Protein 4F0W (pdb70)

CATH classification: 3.90.1720.10

Radius of gyration: 13.86 Å; Cα contacts (8 Å, |Δi|>4): 348; chains: 1; bounding box: 36×34×40 Å

GO terms:
  GO:0004040 amidase activity (F, IDA)
  GO:0033644 host cell membrane (C, EXP)
  GO:0005576 extracellular region (C, EXP)

Foldseek 3Di:
DQLVLLLVQLVVLQQDAQPPPHGQLQAFQSSVVSSCVSLVHDFQDDGQQRRVVVLVVDFDWDDFQVVLLVVSVNQWWKKKWDQDPVHIHIWTFYHDQADVNGWTFTAGHHNVPPLQGHSRPDTLPRSDDPVCSVVIIMGIHPDRSGDDDDPD

Nearest PDB structures (foldseek):
  4f4m-assembly4_D  TM=9.978E-01  e=8.970E-30  Pseudomonas aeruginosa
  7tvh-assembly1_A  TM=9.977E-01  e=2.730E-29  Pseudomonas aeruginosa PAO1
  4fgi-assembly3_E  TM=9.958E-01  e=1.132E-28  Pseudomonas aeruginosa PAO1
  4eqa-assembly2_B  TM=9.819E-01  e=1.641E-28  Pseudomonas aeruginosa 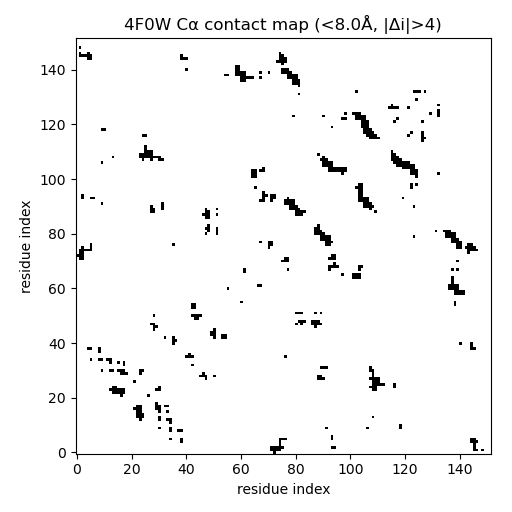PAO1
  8ssm-assembly2_A  TM=4.160E-01  e=5.608E-02  Citrobacter rodentium

Secondary structure (DSSP, 8-state):
-TTHHHHHHHHHHHT--SBTTB-GGG-HHHHHHHHHHHHT-----SSHHHHHHHHHHHSEEPS-HHHHHHHHHTT--EEEEE--SS--EEEEE-SSPPBTTTB-EEEE--TT-GGG-EEEEEEHHHHS-TTTTTS-EEEE-SS--S-PPP--

B-factor: mean 16.2, std 8.36, range [6.34, 44.24]

Structure (mmCIF, N/CA/C/O backbone):
data_4F0W
#
_entry.id   4F0W
#
_cell.length_a   38.432
_cell.length_b   62.305
_cell.length_c   73.551
_cell.angle_alpha   90.00
_cell.angle_beta   90.00
_cell.angle_gamma   90.00
#
_symmetry.space_group_name_H-M   'P 21 21 21'
#
loop_
_entity.id
_entity.type
_entity.pdbx_description
1 polymer 'Putative uncharacterized protein'
2 non-polymer 'MALONATE ION'
3 non-polymer GLYCEROL
4 water water
#
loop_
_atom_site.group_PDB
_atom_site.id
_atom_site.type_symbol
_atom_site.label_atom_id
_atom_site.label_alt_id
_atom_site.label_comp_id
_atom_site.label_asym_id
_atom_site.label_entity_id
_atom_site.label_seq_id
_atom_site.pdbx_PDB_ins_code
_atom_site.Cartn_x
_atom_site.Cartn_y
_atom_site.Cartn_z
_atom_site.occupancy
_atom_site.B_iso_or_equiv
_atom_site.auth_seq_id
_atom_site.auth_comp_id
_atom_site.auth_asym_id
_atom_site.auth_atom_id
_atom_site.pdbx_PDB_model_num
ATOM 1 N N . SER A 1 37 ? 0.800 24.749 30.212 1.00 42.09 3 SER A N 1
ATOM 2 C CA . SER A 1 37 ? 1.853 25.622 29.703 1.00 37.80 3 SER A CA 1
ATOM 3 C C . SER A 1 37 ? 1.335 26.539 28.603 1.00 30.06 3 SER A C 1
ATOM 4 O O . SER A 1 37 ? 0.123 26.682 28.410 1.00 25.01 3 SER A O 1
ATOM 7 N N . LEU A 1 38 ? 2.263 27.149 27.873 1.00 27.86 4 LEU A N 1
ATOM 8 C CA . LEU A 1 38 ? 1.905 28.117 26.845 1.00 19.18 4 LEU A CA 1
ATOM 9 C C . LEU A 1 38 ? 1.331 27.470 25.589 1.00 16.85 4 LEU A C 1
ATOM 10 O O . LEU A 1 38 ? 0.860 28.175 24.708 1.00 18.99 4 LEU A O 1
ATOM 15 N N . ASP A 1 39 ? 1.358 26.141 25.505 1.00 17.08 5 ASP A N 1
ATOM 16 C CA . ASP A 1 39 ? 0.728 25.468 24.372 1.00 17.00 5 ASP A CA 1
ATOM 17 C C . ASP A 1 39 ? -0.719 25.108 24.675 1.00 14.07 5 ASP A C 1
ATOM 18 O O . ASP A 1 39 ? -1.353 24.413 23.889 1.00 15.66 5 ASP A O 1
ATOM 23 N N . GLN A 1 40 ? -1.244 25.572 25.809 1.00 15.72 6 GLN A N 1
ATOM 24 C CA . GLN A 1 40 ? -2.602 25.192 26.168 1.00 14.89 6 GLN A CA 1
ATOM 25 C C . GLN A 1 40 ? -3.612 25.597 25.092 1.00 14.41 6 GLN A C 1
ATOM 26 O O . GLN A 1 40 ? -4.535 24.857 24.820 1.00 13.37 6 GLN A O 1
ATOM 32 N N . CYS A 1 41 ? -3.431 26.740 24.443 1.00 13.78 7 CYS A N 1
ATOM 33 C CA . CYS A 1 41 ? -4.387 27.132 23.410 1.00 13.83 7 CYS A CA 1
ATOM 34 C C . CYS A 1 41 ? -4.333 26.188 22.201 1.00 12.68 7 CYS A C 1
ATOM 35 O O . CYS A 1 41 ? -5.345 25.957 21.518 1.00 13.94 7 CYS A O 1
ATOM 38 N N . ILE A 1 42 ? -3.155 25.634 21.950 1.00 11.71 8 ILE A N 1
ATOM 39 C CA A ILE A 1 42 ? -3.023 24.700 20.847 0.52 11.71 8 ILE A CA 1
ATOM 40 C CA B ILE A 1 42 ? -2.953 24.668 20.871 0.48 12.11 8 ILE A CA 1
ATOM 41 C C . ILE A 1 42 ? -3.679 23.373 21.202 1.00 11.37 8 ILE A C 1
ATOM 42 O O . ILE A 1 42 ? -4.431 22.829 20.393 1.00 10.78 8 ILE A O 1
ATOM 51 N N . VAL A 1 43 ? -3.422 22.871 22.405 1.00 11.70 9 VAL A N 1
ATOM 52 C CA . VAL A 1 43 ? -4.096 21.667 22.881 1.00 13.35 9 VAL A CA 1
ATOM 53 C C . VAL A 1 43 ? -5.617 21.846 22.855 1.00 12.09 9 VAL A C 1
ATOM 54 O O . VAL A 1 43 ? -6.347 20.956 22.425 1.00 12.19 9 VAL A O 1
ATOM 58 N N . ASN A 1 44 ? -6.098 23.006 23.298 1.00 11.54 10 ASN A N 1
ATOM 59 C CA . ASN A 1 44 ? -7.533 23.280 23.292 1.00 12.01 10 ASN A CA 1
ATOM 60 C C . ASN A 1 44 ? -8.080 23.260 21.879 1.00 10.98 10 ASN A C 1
ATOM 61 O O . ASN A 1 44 ? -9.147 22.692 21.629 1.00 11.70 10 ASN A O 1
ATOM 66 N N . ALA A 1 45 ? -7.364 23.897 20.952 1.00 10.78 11 ALA A N 1
ATOM 67 C CA . ALA A 1 45 ? -7.804 23.879 19.557 1.00 11.20 11 ALA A CA 1
ATOM 68 C C . ALA A 1 45 ? -7.832 22.457 18.982 1.00 9.85 11 ALA A C 1
ATOM 69 O O . ALA A 1 45 ? -8.709 22.114 18.192 1.00 10.60 11 ALA A O 1
ATOM 71 N N . CYS A 1 46 ? -6.867 21.636 19.380 1.00 9.81 12 CYS A N 1
ATOM 72 C CA . CYS A 1 46 ? -6.835 20.234 18.949 1.00 10.09 12 CYS A CA 1
ATOM 73 C C . CYS A 1 46 ? -8.040 19.445 19.476 1.00 10.14 12 CYS A C 1
ATOM 74 O O . CYS A 1 46 ? -8.732 18.748 18.711 1.00 10.07 12 CYS A O 1
ATOM 77 N N . LYS A 1 47 ? -8.302 19.586 20.774 1.00 10.80 13 LYS A N 1
ATOM 78 C CA . LYS A 1 47 ? -9.462 18.956 21.392 1.00 11.71 13 LYS A CA 1
ATOM 79 C C . LYS A 1 47 ? -10.751 19.392 20.705 1.00 12.08 13 LYS A C 1
ATOM 80 O O . LYS A 1 47 ? -11.616 18.568 20.411 1.00 14.17 13 LYS A O 1
ATOM 86 N N . ASN A 1 48 ? -10.885 20.690 20.448 1.00 11.81 14 ASN A N 1
ATOM 87 C CA . ASN A 1 48 ? -12.088 21.198 19.805 1.00 13.72 14 ASN A CA 1
ATOM 88 C C . ASN A 1 48 ? -12.238 20.700 18.382 1.00 11.54 14 ASN A C 1
ATOM 89 O O . ASN A 1 48 ? -13.345 20.438 17.913 1.00 15.83 14 ASN A O 1
ATOM 94 N N . SER A 1 49 ? -11.115 20.572 17.685 1.00 12.02 15 SER A N 1
ATOM 95 C CA A SER A 1 49 ? -11.157 20.219 16.282 0.66 10.95 15 SER A CA 1
ATOM 96 C CA B SER A 1 49 ? -11.106 20.200 16.273 0.34 11.45 15 SER A CA 1
ATOM 97 C C . SER A 1 49 ? -11.382 18.726 16.072 1.00 10.59 15 SER A C 1
ATOM 98 O O . SER A 1 49 ? -11.853 18.318 15.010 1.00 10.38 15 SER A O 1
ATOM 103 N N . TRP A 1 50 ? -11.057 17.929 17.090 1.00 12.10 16 TRP A N 1
ATOM 104 C CA . TRP A 1 50 ? -11.204 16.480 17.007 1.00 11.57 16 TRP A CA 1
ATOM 105 C C . TRP A 1 50 ? -12.602 16.066 16.565 1.00 14.06 16 TRP A C 1
ATOM 106 O O . TRP A 1 50 ? -12.753 15.197 15.702 1.00 17.60 16 TRP A O 1
ATOM 117 N N . ASP A 1 51 ? -13.613 16.715 17.130 1.00 14.32 17 ASP A N 1
ATOM 118 C CA . ASP A 1 51 ? -15.001 16.342 16.865 1.00 15.53 17 ASP A CA 1
ATOM 119 C C . ASP A 1 51 ? -15.643 17.096 15.699 1.00 16.15 17 ASP A C 1
ATOM 120 O O . ASP A 1 51 ? -16.788 16.813 15.332 1.00 21.55 17 ASP A O 1
ATOM 125 N N . LYS A 1 52 ? -14.926 18.058 15.124 1.00 12.88 18 LYS A N 1
ATOM 126 C CA . LYS A 1 52 ? -15.444 18.828 13.999 1.00 12.84 18 LYS A CA 1
ATOM 127 C C . LYS A 1 52 ? -15.232 18.087 12.684 1.00 10.13 18 LYS A C 1
ATOM 128 O O . LYS A 1 52 ? -14.525 17.068 12.633 1.00 11.03 18 LYS A O 1
ATOM 134 N N . SER A 1 53 ? -15.839 18.618 11.622 1.00 11.53 19 SER A N 1
ATOM 135 C CA . SER A 1 53 ? -15.721 18.081 10.269 1.00 12.30 19 SER A CA 1
ATOM 136 C C . SER A 1 53 ? -15.424 19.238 9.317 1.00 11.93 19 SER A C 1
ATOM 137 O O . SER A 1 53 ? -16.348 19.885 8.822 1.00 13.54 19 SER A O 1
ATOM 140 N N . TYR A 1 54 ? -14.142 19.509 9.072 1.00 9.64 20 TYR A N 1
ATOM 141 C CA . TYR A 1 54 ? -13.759 20.616 8.204 1.00 9.92 20 TYR A CA 1
ATOM 142 C C . TYR A 1 54 ? -14.423 20.487 6.826 1.00 9.43 20 TYR A C 1
ATOM 143 O O . TYR A 1 54 ? -14.920 21.468 6.266 1.00 9.94 20 TYR A O 1
ATOM 152 N N . LEU A 1 55 ? -14.389 19.280 6.269 1.00 8.80 21 LEU A N 1
ATOM 153 C CA . LEU A 1 55 ? -15.151 18.958 5.067 1.00 9.70 21 LEU A CA 1
ATOM 154 C C . LEU A 1 55 ? -16.442 18.308 5.523 1.00 11.52 21 LEU A C 1
ATOM 155 O O . LEU A 1 55 ? -16.406 17.296 6.246 1.00 13.40 21 LEU A O 1
ATOM 160 N N . ALA A 1 56 ? -17.572 18.886 5.127 1.00 10.42 22 ALA A N 1
ATOM 161 C CA . ALA A 1 56 ? -18.869 18.430 5.628 1.00 11.25 22 ALA A CA 1
ATOM 162 C C . ALA A 1 56 ? -19.025 16.923 5.486 1.00 10.42 22 ALA A C 1
ATOM 163 O O . ALA A 1 56 ? -18.725 16.350 4.438 1.00 11.41 22 ALA A O 1
ATOM 165 N N . GLY A 1 57 ? -19.455 16.263 6.555 1.00 11.33 23 GLY A N 1
ATOM 166 C CA . GLY A 1 57 ? -19.697 14.830 6.510 1.00 11.64 23 GLY A CA 1
ATOM 167 C C . GLY A 1 57 ? -18.480 13.951 6.732 1.00 11.50 23 GLY A C 1
ATOM 168 O O . GLY A 1 57 ? -18.602 12.723 6.843 1.00 13.33 23 GLY A O 1
ATOM 169 N N . THR A 1 58 ? -17.301 14.566 6.806 1.00 11.82 24 THR A N 1
ATOM 170 C CA . THR A 1 58 ? -16.069 13.824 7.075 1.00 14.36 24 THR A CA 1
ATOM 171 C C . THR A 1 58 ? -15.483 14.213 8.425 1.00 11.64 24 THR A C 1
ATOM 172 O O . THR A 1 58 ? -14.917 15.290 8.577 1.00 10.84 24 THR A O 1
ATOM 176 N N . PRO A 1 59 ? -15.616 13.329 9.422 1.00 12.23 25 PRO A N 1
ATOM 177 C CA . PRO A 1 59 ? -15.052 13.611 10.744 1.00 11.96 25 PRO A CA 1
ATOM 178 C C . PRO A 1 59 ? -13.559 13.941 10.653 1.00 10.23 25 PRO A C 1
ATOM 179 O O . PRO A 1 59 ? -12.831 13.248 9.953 1.00 10.01 25 PRO A O 1
ATOM 183 N N . ASN A 1 60 ? -13.120 14.990 11.335 1.00 10.06 26 ASN A N 1
ATOM 184 C CA . ASN A 1 60 ? -11.700 15.324 11.322 1.00 10.08 26 ASN A CA 1
ATOM 185 C C . ASN A 1 60 ? -10.797 14.204 11.842 1.00 8.95 26 ASN A C 1
ATOM 186 O O . ASN A 1 60 ? -9.641 14.098 11.435 1.00 9.53 26 ASN A O 1
ATOM 191 N N . LYS A 1 61 ? -11.303 13.354 12.731 1.00 9.64 27 LYS A N 1
ATOM 192 C CA . LYS A 1 61 ? -10.494 12.232 13.199 1.00 9.33 27 LYS A CA 1
ATOM 193 C C . LYS A 1 61 ? -10.146 11.290 12.044 1.00 9.49 27 LYS A C 1
ATOM 194 O O . LYS A 1 61 ? -9.195 10.514 12.137 1.00 10.21 27 LYS A O 1
ATOM 200 N N . ASP A 1 62 ? -10.920 11.376 10.960 1.00 9.58 28 ASP A N 1
ATOM 201 C CA . ASP A 1 62 ? -10.718 10.535 9.784 1.00 10.13 28 ASP A CA 1
ATOM 202 C C . ASP A 1 62 ? -10.078 11.272 8.604 1.00 8.87 28 ASP A C 1
ATOM 203 O O . ASP A 1 62 ? -10.136 10.788 7.479 1.00 10.72 28 ASP A O 1
ATOM 208 N N . ASN A 1 63 ? -9.467 12.427 8.859 1.00 8.45 29 ASN A N 1
ATOM 209 C CA . ASN A 1 63 ? -9.010 13.316 7.790 1.00 9.03 29 ASN A CA 1
ATOM 210 C C . ASN A 1 63 ? -7.879 14.200 8.304 1.00 7.93 29 ASN A C 1
ATOM 211 O O . ASN A 1 63 ? -8.133 15.231 8.926 1.00 8.48 29 ASN A O 1
ATOM 216 N N . ALA A 1 64 ? -6.635 13.792 8.075 1.00 8.11 30 ALA A N 1
ATOM 217 C CA . ALA A 1 64 ? -5.488 14.499 8.659 1.00 8.32 30 ALA A CA 1
ATOM 218 C C . ALA A 1 64 ? -5.466 16.005 8.314 1.00 7.03 30 ALA A C 1
ATOM 219 O O . ALA A 1 64 ? -5.303 16.904 9.191 1.00 7.22 30 ALA A O 1
ATOM 221 N N . SER A 1 65 ? -5.629 16.283 7.026 1.00 8.13 31 SER A N 1
ATOM 222 C CA . SER A 1 65 ? -5.618 17.656 6.563 1.00 7.90 31 SER A CA 1
ATOM 223 C C . SER A 1 65 ? -6.775 18.446 7.152 1.00 7.80 31 SER A C 1
ATOM 224 O O . SER A 1 65 ? -6.581 19.566 7.604 1.00 8.66 31 SER A O 1
ATOM 227 N N . GLY A 1 66 ? -7.970 17.859 7.198 1.00 8.71 32 GLY A N 1
ATOM 228 C CA . GLY A 1 66 ? -9.110 18.549 7.778 1.00 8.99 32 GLY A CA 1
ATOM 229 C C . GLY A 1 66 ? -8.913 18.909 9.237 1.00 8.55 32 GLY A C 1
ATOM 230 O O . GLY A 1 66 ? -9.249 20.010 9.685 1.00 8.72 32 GLY A O 1
ATOM 231 N N . PHE A 1 67 ? -8.345 17.970 9.989 1.00 7.86 33 PHE A N 1
ATOM 232 C CA . PHE A 1 67 ? -8.046 18.216 11.396 1.00 8.16 33 PHE A CA 1
ATOM 233 C C . PHE A 1 67 ? -7.131 19.422 11.541 1.00 8.15 33 PHE A C 1
ATOM 234 O O . P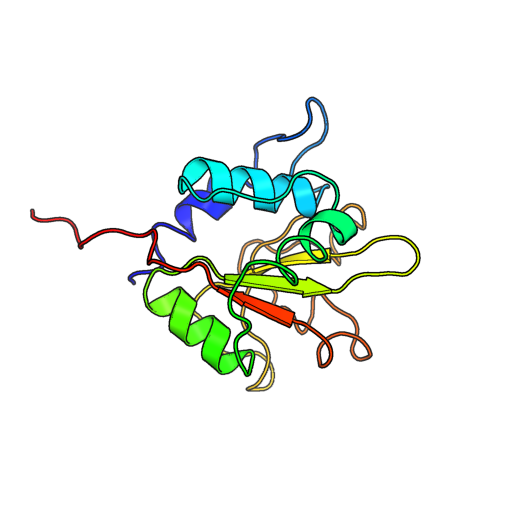HE A 1 67 ? -7.419 20.360 12.344 1.00 8.67 33 PHE A O 1
ATOM 242 N N . VAL A 1 68 ? -6.038 19.417 10.770 1.00 7.94 34 VAL A N 1
ATOM 243 C CA . VAL A 1 68 ? -5.126 20.566 10.870 1.00 8.76 34 VAL A CA 1
ATOM 244 C C . VAL A 1 68 ? -5.769 21.895 10.414 1.00 8.21 34 VAL A C 1
ATOM 245 O O . VAL A 1 68 ? -5.527 22.962 11.009 1.00 9.08 34 VAL A O 1
ATOM 249 N N . GLN A 1 69 ? -6.585 21.832 9.367 1.00 9.01 35 GLN A N 1
ATOM 250 C CA . GLN A 1 69 ? -7.292 23.020 8.899 1.00 9.47 35 GLN A CA 1
ATOM 251 C C . GLN A 1 69 ? -8.181 23.593 10.001 1.00 10.12 35 GLN A C 1
ATOM 252 O O . GLN A 1 69 ? -8.224 24.813 10.199 1.00 10.63 35 GLN A O 1
ATOM 258 N N . SER A 1 70 ? -8.885 22.722 10.722 1.00 9.43 36 SER A N 1
ATOM 259 C CA . SER A 1 70 ? -9.751 23.195 11.801 1.00 10.17 36 SER A CA 1
ATOM 260 C C . SER A 1 70 ? -8.949 23.805 12.955 1.00 10.43 36 SER A C 1
ATOM 261 O O . SER A 1 70 ? -9.337 24.855 13.520 1.00 11.51 36 SER A O 1
ATOM 264 N N . VAL A 1 71 ? -7.837 23.159 13.317 1.00 9.43 37 VAL A N 1
ATOM 265 C CA . VAL A 1 71 ? -6.977 23.732 14.369 1.00 9.59 37 VAL A CA 1
ATOM 266 C C . VAL A 1 71 ? -6.486 25.141 13.988 1.00 10.44 37 VAL A C 1
ATOM 267 O O . VAL A 1 71 ? -6.591 26.114 14.778 1.00 10.79 37 VAL A O 1
ATOM 271 N N . ALA A 1 72 ? -5.958 25.255 12.775 1.00 10.16 38 ALA A N 1
ATOM 272 C CA . ALA A 1 72 ? -5.453 26.535 12.317 1.00 9.52 38 ALA A CA 1
ATOM 273 C C . ALA A 1 72 ? -6.551 27.580 12.273 1.00 12.10 38 ALA A C 1
ATOM 274 O O . ALA A 1 72 ? -6.320 28.736 12.649 1.00 12.50 38 ALA A O 1
ATOM 276 N N . ALA A 1 73 ? -7.738 27.184 11.817 1.00 11.90 39 ALA A N 1
ATOM 277 C CA . ALA A 1 73 ? -8.849 28.120 11.751 1.00 12.74 39 ALA A CA 1
ATOM 278 C C . ALA A 1 73 ? -9.184 28.640 13.145 1.00 13.71 39 ALA A C 1
ATOM 279 O O . ALA A 1 73 ? -9.401 29.851 13.327 1.00 15.46 39 ALA A O 1
ATOM 281 N N . GLU A 1 74 ? -9.227 27.747 14.133 1.00 12.99 40 GLU A N 1
ATOM 282 C CA . GLU A 1 74 ? -9.506 28.219 15.490 1.00 14.49 40 GLU A CA 1
ATOM 283 C C . GLU A 1 74 ? -8.427 29.190 15.968 1.00 15.03 40 GLU A C 1
ATOM 284 O O . GLU A 1 74 ? -8.724 30.202 16.628 1.00 15.11 40 GLU A O 1
ATOM 290 N N . LEU A 1 75 ? -7.173 28.897 15.623 1.00 12.96 41 LEU A N 1
ATOM 291 C CA . LEU A 1 75 ? -6.067 29.754 16.066 1.00 13.33 41 LEU A CA 1
ATOM 292 C C . LEU A 1 75 ? -5.867 31.029 15.236 1.00 14.12 41 LEU A C 1
ATOM 293 O O . LEU A 1 75 ? -5.036 31.872 15.585 1.00 16.25 41 LEU A O 1
ATOM 298 N N . GLY A 1 76 ? -6.614 31.171 14.146 1.00 13.66 42 GLY A N 1
ATOM 299 C CA . GLY A 1 76 ? -6.455 32.322 13.271 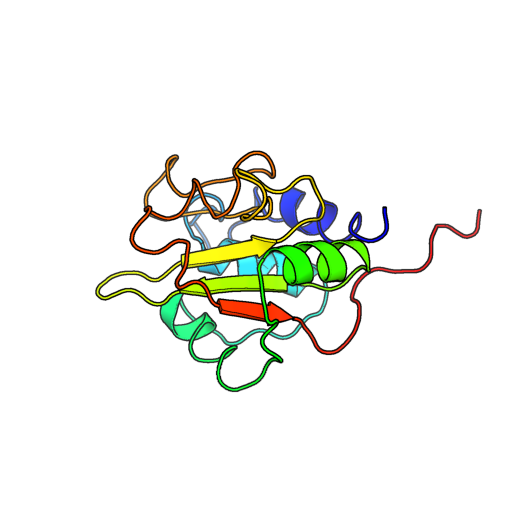1.00 13.67 42 GLY A CA 1
ATOM 300 C C . GLY A 1 76 ? -5.163 32.287 12.466 1.00 12.50 42 GLY A C 1
ATOM 301 O O . GLY A 1 76 ? -4.610 33.331 12.132 1.00 14.58 42 GLY A O 1
ATOM 302 N N . VAL A 1 77 ? -4.684 31.087 12.144 1.00 11.62 43 VAL A N 1
ATOM 303 C CA . VAL A 1 77 ? -3.479 30.926 11.337 1.00 11.66 43 VAL A CA 1
ATOM 304 C C . VAL A 1 77 ? -3.873 30.563 9.909 1.00 11.12 43 VAL A C 1
ATOM 305 O O . VAL A 1 77 ? -4.538 29.548 9.693 1.00 11.52 43 VAL A O 1
ATOM 309 N N . PRO A 1 78 ? -3.471 31.377 8.925 1.00 11.99 44 PRO A N 1
ATOM 310 C CA . PRO A 1 78 ? -3.758 31.016 7.532 1.00 12.03 44 PRO A CA 1
ATOM 311 C C . PRO A 1 78 ? -3.026 29.740 7.122 1.00 12.16 44 PRO A C 1
ATOM 312 O O . PRO A 1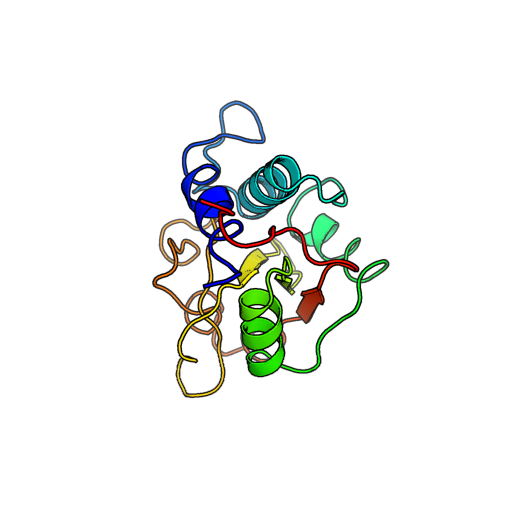 78 ? -1.891 29.488 7.542 1.00 12.54 44 PRO A O 1
ATOM 316 N N . MET A 1 79 ? -3.692 28.945 6.290 1.00 10.84 45 MET A N 1
ATOM 317 C CA A MET A 1 79 ? -3.211 27.627 5.914 0.62 10.40 45 MET A CA 1
ATOM 318 C CA B MET A 1 79 ? -3.176 27.648 5.865 0.38 10.24 45 MET A CA 1
ATOM 319 C C . MET A 1 79 ? -3.406 27.434 4.401 1.00 10.21 45 MET A C 1
ATOM 320 O O . MET A 1 79 ? -4.414 27.881 3.858 1.00 12.68 45 MET A O 1
ATOM 329 N N . PRO A 1 80 ? -2.461 26.748 3.731 1.00 10.81 46 PRO A N 1
ATOM 330 C CA . PRO A 1 80 ? -2.718 26.406 2.327 1.00 10.97 46 PRO A CA 1
ATOM 331 C C . PRO A 1 80 ? -3.925 25.483 2.238 1.00 10.63 46 PRO A C 1
ATOM 332 O O . PRO A 1 80 ? -4.124 24.659 3.128 1.00 10.75 46 PRO A O 1
ATOM 336 N N . ARG A 1 81 ? -4.724 25.616 1.188 1.00 10.60 47 ARG A N 1
ATOM 337 C CA . ARG A 1 81 ? -5.871 24.735 1.027 1.00 11.07 47 ARG A CA 1
ATOM 338 C C . ARG A 1 81 ? -5.440 23.348 0.568 1.00 10.22 47 ARG A C 1
ATOM 339 O O . ARG A 1 81 ? -4.335 23.151 0.050 1.00 12.00 47 ARG A O 1
ATOM 347 N N . GLY A 1 82 ? -6.327 22.386 0.758 1.00 9.14 48 GLY A N 1
ATOM 348 C CA . GLY A 1 82 ? -6.164 21.088 0.135 1.00 10.62 48 GLY A CA 1
ATOM 349 C C . GLY A 1 82 ? -5.856 19.953 1.079 1.00 8.14 48 GLY A C 1
ATOM 350 O O . GLY A 1 82 ? -5.933 20.071 2.312 1.00 8.87 48 GLY A O 1
ATOM 351 N N . ASN A 1 83 ? -5.511 18.825 0.479 1.00 8.00 49 ASN A N 1
ATOM 352 C CA . ASN A 1 83 ? -5.256 17.620 1.247 1.00 7.58 49 ASN A CA 1
ATOM 353 C C . ASN A 1 83 ? -3.859 17.661 1.879 1.00 7.07 49 ASN A C 1
ATOM 354 O O . ASN A 1 83 ? -3.174 18.684 1.809 1.00 7.82 49 ASN A O 1
ATOM 359 N N . ALA A 1 84 ? -3.428 16.573 2.504 1.00 7.40 50 ALA A N 1
ATOM 360 C CA . ALA A 1 84 ? -2.182 16.621 3.253 1.00 7.58 50 ALA A CA 1
ATOM 361 C C . ALA A 1 84 ? -0.983 16.946 2.366 1.00 7.35 50 ALA A C 1
ATOM 362 O O . ALA A 1 84 ? -0.151 17.777 2.733 1.00 7.65 50 ALA A O 1
ATOM 364 N N . ASN A 1 85 ? -0.894 16.315 1.194 1.00 7.28 51 ASN A N 1
ATOM 365 C CA . ASN A 1 85 ? 0.215 16.624 0.287 1.00 7.53 51 ASN A CA 1
ATOM 366 C C . ASN A 1 85 ? 0.217 18.098 -0.118 1.00 7.50 51 ASN A C 1
ATOM 367 O O . ASN A 1 85 ? 1.277 18.744 -0.171 1.00 8.74 51 ASN A O 1
ATOM 372 N N . ALA A 1 86 ? -0.968 18.636 -0.392 1.00 8.14 52 ALA A N 1
ATOM 373 C CA . ALA A 1 86 ? -1.083 20.045 -0.777 1.00 8.05 52 ALA A CA 1
ATOM 374 C C . ALA A 1 86 ? -0.675 20.976 0.360 1.00 8.32 52 ALA A C 1
ATOM 375 O O . ALA A 1 86 ? 0.006 21.999 0.152 1.00 9.32 52 ALA A O 1
ATOM 377 N N . MET A 1 87 ? -1.079 20.619 1.573 1.00 7.81 53 MET A N 1
ATOM 378 C CA . MET A 1 87 ? -0.723 21.420 2.722 1.00 8.42 53 MET A CA 1
ATOM 379 C C . MET A 1 87 ? 0.786 21.411 2.927 1.00 8.27 53 MET A C 1
ATOM 380 O O . MET A 1 87 ? 1.374 22.465 3.172 1.00 8.45 53 MET A O 1
ATOM 385 N N . VAL A 1 88 ? 1.412 20.238 2.828 1.00 8.22 54 VAL A N 1
ATOM 386 C CA . VAL A 1 88 ? 2.858 20.152 2.966 1.00 8.73 54 VAL A CA 1
ATOM 387 C C . VAL A 1 88 ? 3.546 20.980 1.883 1.00 8.45 54 VAL A C 1
ATOM 388 O O . VAL A 1 88 ? 4.513 21.695 2.153 1.00 9.56 54 VAL A O 1
ATOM 392 N N . ASP A 1 89 ? 3.047 20.917 0.655 1.00 8.41 55 ASP A N 1
ATOM 393 C CA A ASP A 1 89 ? 3.636 21.711 -0.416 0.55 9.41 55 ASP A CA 1
ATOM 394 C CA B ASP A 1 89 ? 3.631 21.715 -0.417 0.19 9.88 55 ASP A CA 1
ATOM 395 C CA C ASP A 1 89 ? 3.567 21.720 -0.451 0.27 10.57 55 ASP A CA 1
ATOM 396 C C . ASP A 1 89 ? 3.595 23.209 -0.082 1.00 9.48 55 ASP A C 1
ATOM 397 O O . ASP A 1 89 ? 4.635 23.950 -0.250 1.00 11.67 55 ASP A O 1
ATOM 410 N N . GLY A 1 90 ? 2.444 23.674 0.406 1.00 9.25 56 GLY A N 1
ATOM 411 C CA . GLY A 1 90 ? 2.308 25.078 0.757 1.00 11.28 56 GLY A CA 1
ATOM 412 C C . GLY A 1 90 ? 3.175 25.510 1.932 1.00 10.50 56 GLY A C 1
ATOM 413 O O . GLY A 1 90 ? 3.806 26.584 1.916 1.00 12.13 56 GLY A O 1
ATOM 414 N N . LEU A 1 91 ? 3.225 24.679 2.965 1.00 9.15 57 LEU A N 1
ATOM 415 C CA . LEU A 1 91 ? 4.051 24.974 4.123 1.00 9.54 57 LEU A CA 1
ATOM 416 C C . LEU A 1 91 ? 5.533 25.001 3.760 1.00 8.22 57 LEU A C 1
ATOM 417 O O . LEU A 1 91 ? 6.283 25.856 4.234 1.00 10.23 57 LEU A O 1
ATOM 422 N N . GLU A 1 92 ? 5.951 24.074 2.910 1.00 9.26 58 GLU A N 1
ATOM 423 C CA . GLU A 1 92 ? 7.328 24.024 2.440 1.00 9.23 58 GLU A CA 1
ATOM 424 C C . GLU A 1 92 ? 7.654 25.337 1.752 1.00 10.77 58 GLU A C 1
ATOM 425 O O . GLU A 1 92 ? 8.762 25.881 1.923 1.00 13.12 58 GLU A O 1
ATOM 431 N N . GLN A 1 93 ? 6.703 25.846 0.962 1.00 12.57 59 GLN A N 1
ATOM 432 C CA A GLN A 1 93 ? 6.953 27.120 0.296 0.58 16.13 59 GLN A CA 1
ATOM 433 C CA B GLN A 1 93 ? 6.885 27.136 0.285 0.42 16.60 59 GLN A CA 1
ATOM 434 C C . GLN A 1 93 ? 6.965 28.340 1.221 1.00 16.48 59 GLN A C 1
ATOM 435 O O . GLN A 1 93 ? 7.724 29.286 0.972 1.00 21.18 59 GLN A O 1
ATOM 446 N N . SER A 1 94 ? 6.162 28.318 2.286 1.00 15.62 60 SER A N 1
ATOM 447 C CA . SER A 1 94 ? 5.934 29.543 3.073 1.00 19.12 60 SER A CA 1
ATOM 448 C C . SER A 1 94 ? 6.326 29.615 4.557 1.00 16.63 60 SER A C 1
ATOM 449 O O . SER A 1 94 ? 6.379 30.717 5.116 1.00 20.70 60 SER A O 1
ATOM 452 N N . TRP A 1 95 ? 6.567 28.486 5.212 1.00 12.56 61 TRP A N 1
ATOM 453 C CA . TRP A 1 95 ? 6.853 28.505 6.642 1.00 12.20 61 TRP A CA 1
ATOM 454 C C . TRP A 1 95 ? 8.296 28.153 6.935 1.00 13.26 61 TRP A C 1
ATOM 455 O O . TRP A 1 95 ? 8.918 27.372 6.218 1.00 13.42 61 TRP A O 1
ATOM 466 N N . THR A 1 96 ? 8.812 28.712 8.019 1.00 12.09 62 THR A N 1
ATOM 467 C CA . THR A 1 96 ? 10.092 28.301 8.555 1.00 13.44 62 THR A CA 1
ATOM 468 C C . THR A 1 96 ? 10.077 26.817 8.933 1.00 13.38 62 THR A C 1
ATOM 469 O O . THR A 1 96 ? 9.109 26.320 9.526 1.00 13.25 62 THR A O 1
ATOM 473 N N . LYS A 1 97 ? 11.147 26.125 8.557 1.00 12.46 63 LYS A N 1
ATOM 474 C CA A LYS A 1 97 ? 11.342 24.717 8.888 0.45 13.99 63 LYS A CA 1
ATOM 475 C CA B LYS A 1 97 ? 11.319 24.723 8.884 0.55 13.94 63 LYS A CA 1
ATOM 476 C C . LYS A 1 97 ? 12.280 24.610 10.067 1.00 14.27 63 LYS A C 1
ATOM 477 O O . LYS A 1 97 ? 13.378 25.175 10.046 1.00 18.62 63 LYS A O 1
ATOM 488 N N . LEU A 1 98 ? 11.861 23.893 11.100 1.00 14.28 64 LEU A N 1
ATOM 489 C CA . LEU A 1 98 ? 12.695 23.693 12.273 1.00 14.20 64 LEU A CA 1
ATOM 490 C C . LEU A 1 98 ? 13.699 22.578 12.018 1.00 16.35 64 LEU A C 1
ATOM 491 O O . LEU A 1 98 ? 13.541 21.792 11.085 1.00 17.49 64 LEU A O 1
ATOM 496 N N . ALA A 1 99 ? 14.737 22.513 12.845 1.00 15.47 65 ALA A N 1
ATOM 497 C CA . ALA A 1 99 ? 15.847 21.598 12.596 1.00 15.86 65 ALA A CA 1
ATOM 498 C C . ALA A 1 99 ? 15.605 20.171 13.079 1.00 18.88 65 ALA A C 1
ATOM 499 O O . ALA A 1 99 ? 16.249 19.235 12.587 1.00 20.20 65 ALA A O 1
ATOM 501 N N . SER A 1 100 ? 14.703 20.001 14.046 1.00 16.93 66 SER A N 1
ATOM 502 C CA . SER A 1 100 ? 14.523 18.714 14.714 1.00 16.64 66 SER A CA 1
ATOM 503 C C . SER A 1 100 ? 13.167 18.615 15.411 1.00 14.11 66 SER A C 1
ATOM 504 O O . SER A 1 100 ? 12.481 19.623 15.611 1.00 15.69 66 SER A O 1
ATOM 507 N N . GLY A 1 101 ? 12.803 17.399 15.803 1.00 17.75 67 GLY A N 1
ATOM 508 C CA . GLY A 1 101 ? 11.602 17.169 16.589 1.00 17.72 67 GLY A CA 1
ATOM 509 C C . GLY A 1 101 ? 11.672 17.804 17.969 1.00 16.81 67 GLY A C 1
ATOM 510 O O . GLY A 1 101 ? 10.652 18.283 18.499 1.00 16.25 67 GLY A O 1
ATOM 511 N N . ALA A 1 102 ? 12.875 17.820 18.546 1.00 17.41 68 ALA A N 1
ATOM 512 C CA . ALA A 1 102 ? 13.097 18.471 19.835 1.00 16.70 68 ALA A CA 1
ATOM 513 C C . ALA A 1 102 ? 12.759 19.957 19.737 1.00 16.14 68 ALA A C 1
ATOM 514 O O . ALA A 1 102 ? 12.046 20.517 20.596 1.00 16.38 68 ALA A O 1
ATOM 516 N N . GLU A 1 103 ? 13.250 20.597 18.678 1.00 15.63 69 GLU A N 1
ATOM 517 C CA . GLU A 1 103 ? 12.960 22.010 18.472 1.00 17.52 69 GLU A CA 1
ATOM 518 C C . GLU A 1 103 ? 11.470 22.240 18.249 1.00 13.95 69 GLU A C 1
ATOM 519 O O . GLU A 1 103 ? 10.920 23.249 18.698 1.00 16.07 69 GLU A O 1
ATOM 525 N N . ALA A 1 104 ? 10.823 21.310 17.547 1.00 14.03 70 ALA A N 1
ATOM 526 C CA . ALA A 1 104 ? 9.379 21.382 17.339 1.00 12.06 70 ALA A CA 1
ATOM 527 C C . ALA A 1 104 ? 8.624 21.404 18.668 1.00 12.62 70 ALA A C 1
ATOM 528 O O . ALA A 1 104 ? 7.734 22.259 18.892 1.00 12.29 70 ALA A O 1
ATOM 530 N N . ALA A 1 105 ? 8.982 20.472 19.552 1.00 12.61 71 ALA A N 1
ATOM 531 C CA . ALA A 1 105 ? 8.357 20.440 20.873 1.00 14.17 71 ALA A CA 1
ATOM 532 C C . ALA A 1 105 ? 8.627 21.723 21.669 1.00 14.11 71 ALA A C 1
ATOM 533 O O . ALA A 1 105 ? 7.730 22.247 22.343 1.00 14.07 71 ALA A O 1
ATOM 535 N N . GLN A 1 106 ? 9.849 22.243 21.563 1.00 14.44 72 GLN A N 1
ATOM 536 C CA . GLN A 1 106 ? 10.181 23.515 22.229 1.00 16.27 72 GLN A CA 1
ATOM 537 C C . GLN A 1 106 ? 9.343 24.720 21.744 1.00 16.99 72 GLN A C 1
ATOM 538 O O . GLN A 1 106 ? 8.814 25.537 22.554 1.00 16.31 72 GLN A O 1
ATOM 544 N N . LYS A 1 107 ? 9.206 24.834 20.423 1.00 13.89 73 LYS A N 1
ATOM 545 C CA . LYS A 1 107 ? 8.401 25.914 19.874 1.00 13.76 73 LYS A CA 1
ATOM 546 C C . LYS A 1 107 ? 6.938 25.764 20.273 1.00 11.75 73 LYS A C 1
ATOM 547 O O . LYS A 1 107 ? 6.280 26.757 20.601 1.00 13.27 73 LYS A O 1
ATOM 553 N N . ALA A 1 108 ? 6.417 24.532 20.233 1.00 12.42 74 ALA A N 1
ATOM 554 C CA . ALA A 1 108 ? 5.041 24.321 20.686 1.00 13.09 74 ALA A CA 1
ATOM 555 C C . ALA A 1 108 ? 4.904 24.786 22.137 1.00 13.40 74 ALA A C 1
ATOM 556 O O . ALA A 1 108 ? 3.938 25.471 22.499 1.00 14.00 74 ALA A O 1
ATOM 558 N N . ALA A 1 109 ? 5.903 24.449 22.955 1.00 13.49 75 ALA A N 1
ATOM 559 C CA . ALA A 1 109 ? 5.911 24.836 24.364 1.00 16.82 75 ALA A CA 1
ATOM 560 C C . ALA A 1 109 ? 5.974 26.350 24.539 1.00 16.86 75 ALA A C 1
ATOM 561 O O . ALA A 1 109 ? 5.637 26.870 25.615 1.00 18.08 75 ALA A O 1
ATOM 563 N N . GLN A 1 110 ? 6.429 27.061 23.508 1.00 15.23 76 GLN A N 1
ATOM 564 C CA . GLN A 1 110 ? 6.340 28.530 23.535 1.00 16.40 76 GLN A CA 1
ATOM 565 C C . GLN A 1 110 ? 5.036 29.146 22.992 1.00 16.43 76 GLN A C 1
ATOM 566 O O . GLN A 1 110 ? 4.933 30.378 22.890 1.00 16.22 76 GLN A O 1
ATOM 572 N N . GLY A 1 111 ? 4.056 28.324 22.625 1.00 13.07 77 GLY A N 1
ATOM 573 C CA . GLY A 1 111 ? 2.801 28.840 22.104 1.00 13.47 77 GLY A CA 1
ATOM 574 C C . GLY A 1 111 ? 2.732 29.012 20.593 1.00 11.11 77 GLY A C 1
ATOM 575 O O . GLY A 1 111 ? 1.838 29.696 20.094 1.00 11.56 77 GLY A O 1
ATOM 576 N N . PHE A 1 112 ? 3.650 28.366 19.869 1.00 12.14 78 PHE A N 1
ATOM 577 C CA . PHE A 1 112 ? 3.629 28.359 18.400 1.00 10.51 78 PHE A CA 1
ATOM 578 C C . PHE A 1 112 ? 2.931 27.129 17.836 1.00 10.24 78 PHE A C 1
ATOM 579 O O . PHE A 1 112 ? 3.117 26.014 18.346 1.00 12.47 78 PHE A O 1
ATOM 587 N N . LEU A 1 113 ? 2.150 27.340 16.781 1.00 9.40 79 LEU A N 1
ATOM 588 C CA . LEU A 1 113 ? 1.642 26.237 15.980 1.00 8.85 79 LEU A CA 1
ATOM 589 C C . LEU A 1 113 ? 2.763 25.615 15.151 1.00 8.85 79 LEU A C 1
ATOM 590 O O . LEU A 1 113 ? 3.410 26.292 14.348 1.00 9.82 79 LEU A O 1
ATOM 595 N N . VAL A 1 114 ? 2.978 24.321 15.367 1.00 9.32 80 VAL A N 1
ATOM 596 C CA . VAL A 1 114 ? 4.003 23.559 14.674 1.00 8.64 80 VAL A CA 1
ATOM 597 C C . VAL A 1 114 ? 3.339 22.361 14.011 1.00 7.83 80 VAL A C 1
ATOM 598 O O . VAL A 1 114 ? 2.642 21.583 14.669 1.00 8.84 80 VAL A O 1
ATOM 602 N N . ILE A 1 115 ? 3.539 22.225 12.711 1.00 8.16 81 ILE A N 1
ATOM 603 C CA . ILE A 1 115 ? 2.964 21.131 11.946 1.00 7.75 81 ILE A CA 1
ATOM 604 C C . ILE A 1 115 ? 4.068 20.182 11.489 1.00 7.97 81 ILE A C 1
ATOM 605 O O . ILE A 1 115 ? 5.008 20.606 10.812 1.00 9.47 81 ILE A O 1
ATOM 610 N N . ALA A 1 116 ? 3.967 18.910 11.867 1.00 8.27 82 ALA A N 1
ATOM 611 C CA . ALA A 1 116 ? 4.811 17.860 11.300 1.00 7.93 82 ALA A CA 1
ATOM 612 C C . ALA A 1 116 ? 4.152 17.373 10.015 1.00 7.59 82 ALA A C 1
ATOM 613 O O . ALA A 1 116 ? 2.948 17.113 10.001 1.00 7.91 82 ALA A O 1
ATOM 615 N N . GLY A 1 117 ? 4.911 17.253 8.933 1.00 7.31 83 GLY A N 1
ATOM 616 C CA . GLY A 1 117 ? 4.318 16.829 7.679 1.00 9.13 83 GLY A CA 1
ATOM 617 C C . GLY A 1 117 ? 5.283 16.089 6.786 1.00 7.61 83 GLY A C 1
ATOM 618 O O . GLY A 1 117 ? 6.509 16.326 6.805 1.00 8.26 83 GLY A O 1
ATOM 619 N N . LEU A 1 118 ? 4.723 15.201 5.974 1.00 7.65 84 LEU A N 1
ATOM 620 C CA . LEU A 1 118 ? 5.493 14.442 5.001 1.00 8.08 84 LEU A CA 1
ATOM 621 C C . LEU A 1 118 ? 4.577 14.034 3.858 1.00 7.37 84 LEU A C 1
ATOM 622 O O . LEU A 1 118 ? 3.506 13.466 4.088 1.00 8.36 84 LEU A O 1
ATOM 627 N N . LYS A 1 119 ? 4.988 14.320 2.630 1.00 7.70 85 LYS A N 1
ATOM 628 C CA . LYS A 1 119 ? 4.206 13.913 1.460 1.00 8.31 85 LYS A CA 1
ATOM 629 C C . LYS A 1 119 ? 4.303 12.416 1.228 1.00 7.69 85 LYS A C 1
ATOM 630 O O . LYS A 1 119 ? 5.298 11.789 1.574 1.00 9.23 85 LYS A O 1
ATOM 636 N N . GLY A 1 120 ? 3.279 11.848 0.603 1.00 8.14 86 GLY A N 1
ATOM 637 C CA . GLY A 1 120 ? 3.298 10.446 0.224 1.00 9.00 86 GLY A CA 1
ATOM 638 C C . GLY A 1 120 ? 3.001 10.235 -1.249 1.00 8.81 86 GLY A C 1
ATOM 639 O O . GLY A 1 120 ? 2.513 11.132 -1.942 1.00 8.86 86 GLY A O 1
ATOM 640 N N . ARG A 1 121 ? 3.306 9.040 -1.742 1.00 9.57 87 ARG A N 1
ATOM 641 C CA . ARG A 1 121 ? 2.974 8.688 -3.116 1.00 9.83 87 ARG A CA 1
ATOM 642 C C . ARG A 1 121 ? 1.476 8.764 -3.347 1.00 9.74 87 ARG A C 1
ATOM 643 O O . ARG A 1 121 ? 1.032 9.270 -4.376 1.00 12.27 87 ARG A O 1
ATOM 651 N N . THR A 1 122 ? 0.713 8.261 -2.380 1.00 9.93 88 THR A N 1
ATOM 652 C CA . THR A 1 122 ? -0.743 8.224 -2.448 1.00 12.08 88 THR A CA 1
ATOM 653 C C . THR A 1 122 ? -1.356 9.271 -1.522 1.00 10.68 88 THR A C 1
ATOM 654 O O . THR A 1 122 ? -2.141 10.099 -1.964 1.00 11.58 88 THR A O 1
ATOM 658 N N . TYR A 1 123 ? -1.000 9.210 -0.241 1.00 9.73 89 TYR A N 1
ATOM 659 C CA . TYR A 1 123 ? -1.490 10.140 0.771 1.00 9.31 89 TYR A CA 1
ATOM 660 C C . TYR A 1 123 ? -0.327 10.666 1.580 1.00 8.22 89 TYR A C 1
ATOM 661 O O . TYR A 1 123 ? 0.543 9.895 1.995 1.00 9.00 89 TYR A O 1
ATOM 670 N N . GLY A 1 124 ? -0.317 11.969 1.823 1.00 7.82 90 GLY A N 1
ATOM 671 C CA . GLY A 1 124 ? 0.567 12.536 2.818 1.00 7.63 90 GLY A CA 1
ATOM 672 C C . GLY A 1 124 ? -0.065 12.489 4.195 1.00 7.22 90 GLY A C 1
ATOM 673 O O . GLY A 1 124 ? -1.177 11.986 4.377 1.00 7.86 90 GLY A O 1
ATOM 674 N N . HIS A 1 125 ? 0.646 13.018 5.175 1.00 6.64 91 HIS A N 1
ATOM 675 C CA . HIS A 1 125 ? 0.114 13.126 6.528 1.00 6.88 91 HIS A CA 1
ATOM 676 C C . HIS A 1 125 ? 0.616 14.410 7.158 1.00 6.34 91 HIS A C 1
ATOM 677 O O . HIS A 1 125 ? 1.736 14.847 6.885 1.00 7.30 91 HIS A O 1
ATOM 684 N N . VAL A 1 126 ? -0.232 15.024 7.975 1.00 6.51 92 VAL A N 1
ATOM 685 C CA . VAL A 1 126 ? 0.109 16.211 8.759 1.00 7.67 92 VAL A CA 1
ATOM 686 C C . VAL A 1 126 ? -0.397 16.010 10.177 1.00 6.41 92 VAL A C 1
ATOM 687 O O . VAL A 1 126 ? -1.405 15.330 10.390 1.00 7.33 92 VAL A O 1
ATOM 691 N N . ALA A 1 127 ? 0.316 16.596 11.134 1.00 7.52 93 ALA A N 1
ATOM 692 C CA . ALA A 1 127 ? -0.016 16.464 12.550 1.00 7.50 93 ALA A CA 1
ATOM 693 C C . ALA A 1 127 ? 0.386 17.732 13.278 1.00 7.56 93 ALA A C 1
ATOM 694 O O . ALA A 1 127 ? 1.306 18.428 12.846 1.00 8.54 93 ALA A O 1
ATOM 696 N N . VAL A 1 128 ? -0.307 18.038 14.373 1.00 7.66 94 VAL A N 1
ATOM 697 C CA . VAL A 1 128 ? 0.032 19.177 15.219 1.00 7.90 94 VAL A CA 1
ATOM 698 C C . VAL A 1 128 ? 0.950 18.703 16.329 1.00 8.51 94 VAL A C 1
ATOM 699 O O . VAL A 1 128 ? 0.605 17.798 17.083 1.00 8.62 94 VAL A O 1
ATOM 703 N N . VAL A 1 129 ? 2.131 19.303 16.427 1.00 8.58 95 VAL A N 1
ATOM 704 C CA . VAL A 1 129 ? 3.077 18.964 17.482 1.00 9.70 95 VAL A CA 1
ATOM 705 C C . VAL A 1 129 ? 2.718 19.701 18.764 1.00 10.03 95 VAL A C 1
ATOM 706 O O . VAL A 1 129 ? 2.405 20.896 18.737 1.00 11.49 95 VAL A O 1
ATOM 710 N N . ILE A 1 130 ? 2.742 18.979 19.883 1.00 10.98 96 ILE A N 1
ATOM 711 C CA . ILE A 1 130 ? 2.496 19.587 21.185 1.00 12.16 96 ILE A CA 1
ATOM 712 C C . ILE A 1 130 ? 3.708 19.409 22.086 1.00 12.38 96 ILE A C 1
ATOM 713 O O . ILE A 1 130 ? 4.590 18.591 21.807 1.00 12.88 96 ILE A O 1
ATOM 718 N N . SER A 1 131 ? 3.767 20.194 23.154 1.00 12.77 97 SER A N 1
ATOM 719 C CA . SER A 1 131 ? 4.831 20.034 24.129 1.00 14.47 97 SER A CA 1
ATOM 720 C C . SER A 1 131 ? 4.649 18.710 24.862 1.00 15.40 97 SER A C 1
ATOM 721 O O . SER A 1 131 ? 3.529 18.204 24.998 1.00 15.33 97 SER A O 1
ATOM 724 N N . GLY A 1 132 ? 5.753 18.142 25.322 1.00 17.94 98 GLY A N 1
ATOM 725 C CA . GLY A 1 132 ? 5.697 16.848 25.969 1.00 23.01 98 GLY A CA 1
ATOM 726 C C . GLY A 1 132 ? 6.994 16.093 25.780 1.00 22.68 98 GLY A C 1
ATOM 727 O O . GLY A 1 132 ? 7.854 16.511 24.999 1.00 18.82 98 GLY A O 1
ATOM 728 N N . PRO A 1 133 ? 7.136 14.961 26.481 1.00 29.62 99 PRO A N 1
ATOM 729 C CA . PRO A 1 133 ? 8.398 14.222 26.444 1.00 27.92 99 PRO A CA 1
ATOM 730 C C . PRO A 1 133 ? 8.595 13.584 25.073 1.00 24.65 99 PRO A C 1
ATOM 731 O O . PRO A 1 133 ? 7.616 13.211 24.426 1.00 24.61 99 PRO A O 1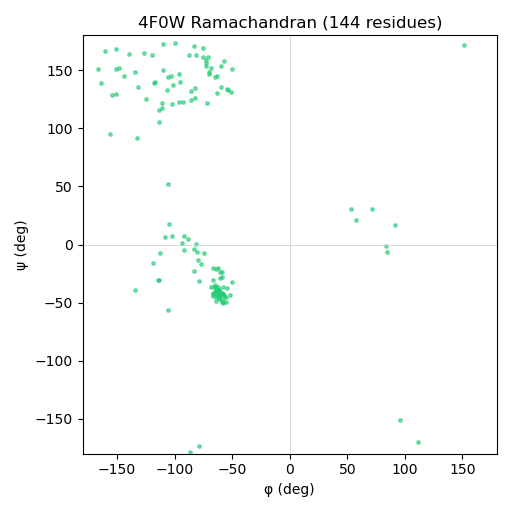
ATOM 735 N N . LEU A 1 134 ? 9.841 13.481 24.628 1.00 21.81 100 LEU A N 1
ATOM 736 C CA . LEU A 1 134 ? 10.135 12.905 23.318 1.00 17.79 100 LEU A CA 1
ATOM 737 C C . LEU A 1 134 ? 10.245 11.382 23.355 1.00 18.02 100 LEU A C 1
ATOM 738 O O . LEU A 1 134 ? 11.028 10.824 24.129 1.00 20.08 100 LEU A O 1
ATOM 743 N N . TYR A 1 135 ? 9.452 10.710 22.525 1.00 16.22 101 TYR A N 1
ATOM 744 C CA . TYR A 1 135 ? 9.535 9.262 22.376 1.00 16.75 101 TYR A CA 1
ATOM 745 C C . TYR A 1 135 ? 10.898 8.864 21.809 1.00 18.04 101 TYR A C 1
ATOM 746 O O . TYR A 1 135 ? 11.350 9.429 20.811 1.00 16.03 101 TYR A O 1
ATOM 755 N N . ARG A 1 136 ? 11.546 7.894 22.460 1.00 18.92 102 ARG A N 1
ATOM 756 C CA . ARG A 1 136 ? 12.903 7.453 22.104 1.00 18.18 102 ARG A CA 1
ATOM 757 C C . ARG A 1 136 ? 13.869 8.645 22.060 1.00 19.19 102 ARG A C 1
ATOM 758 O O . ARG A 1 136 ? 14.823 8.660 21.275 1.00 24.16 102 ARG A O 1
ATOM 766 N N . GLN A 1 137 ? 13.592 9.646 22.896 1.00 19.08 103 GLN A N 1
ATOM 767 C CA . GLN A 1 137 ? 14.378 10.885 22.967 1.00 20.69 103 GLN A CA 1
ATOM 768 C C . GLN A 1 137 ? 14.479 11.662 21.649 1.00 25.52 103 GLN A C 1
ATOM 769 O O . GLN A 1 137 ? 15.377 12.487 21.482 1.00 24.42 103 GLN A O 1
ATOM 775 N N . LYS A 1 138 ? 13.551 11.422 20.725 1.00 18.92 104 LYS A N 1
ATOM 776 C CA . LYS A 1 138 ? 13.635 12.030 19.398 1.00 20.45 104 LYS A CA 1
ATOM 777 C C . LYS A 1 138 ? 12.324 12.627 18.894 1.00 17.98 104 LYS A C 1
ATOM 778 O O . LYS A 1 138 ? 12.321 13.679 18.246 1.00 20.21 104 LYS A O 1
ATOM 784 N N . TYR A 1 139 ? 11.220 11.936 19.169 1.00 14.69 105 TYR A N 1
ATOM 785 C CA . TYR A 1 139 ? 9.977 12.166 18.437 1.00 12.08 105 TYR A CA 1
ATOM 786 C C . TYR A 1 139 ? 8.916 12.811 19.320 1.00 13.76 105 TYR A C 1
ATOM 787 O O . TYR A 1 139 ? 8.488 12.218 20.307 1.00 14.42 105 TYR A O 1
ATOM 796 N N . PRO A 1 140 ? 8.481 14.030 18.966 1.00 13.09 106 PRO A N 1
ATOM 797 C CA . PRO A 1 140 ? 7.518 14.749 19.805 1.00 13.95 106 PRO A CA 1
ATOM 798 C C . PRO A 1 140 ? 6.105 14.182 19.752 1.00 13.11 106 PRO A C 1
ATOM 799 O O . PRO A 1 140 ? 5.736 13.465 18.815 1.00 13.43 106 PRO A O 1
ATOM 803 N N . MET A 1 141 ? 5.329 14.495 20.785 1.00 13.19 107 MET A N 1
ATOM 804 C CA . MET A 1 141 ? 3.931 14.097 20.856 1.00 11.01 107 MET A CA 1
ATOM 805 C C . MET A 1 141 ? 3.099 14.928 19.890 1.00 10.65 107 MET A C 1
ATOM 806 O O . MET A 1 141 ? 3.486 16.045 19.519 1.00 10.94 107 MET A O 1
ATOM 811 N N . CYS A 1 142 ? 1.957 14.386 19.472 1.00 9.86 108 CYS A N 1
ATOM 812 C CA . CYS A 1 142 ? 1.170 15.102 18.480 1.00 8.18 108 CYS A CA 1
ATOM 813 C C . CYS A 1 142 ? -0.311 14.813 18.591 1.00 9.37 108 CYS A C 1
ATOM 814 O O . CYS A 1 142 ? -0.732 13.877 19.281 1.00 9.82 108 CYS A O 1
ATOM 817 N N . TRP A 1 143 ? -1.084 15.629 17.882 1.00 8.46 109 TRP A N 1
ATOM 818 C CA . TRP A 1 143 ? -2.487 15.365 17.597 1.00 7.87 109 TRP A CA 1
ATOM 819 C C . TRP A 1 143 ? -2.656 15.233 16.087 1.00 7.82 109 TRP A C 1
ATOM 820 O O . TRP A 1 143 ? -2.066 16.003 15.320 1.00 8.59 109 TRP A O 1
ATOM 831 N N . CYS A 1 144 ? -3.481 14.287 15.651 1.00 7.74 110 CYS A N 1
ATOM 832 C CA . CYS A 1 144 ? -3.778 14.148 14.229 1.00 7.74 110 CYS A CA 1
ATOM 833 C C . CYS A 1 144 ? -4.960 13.235 14.010 1.00 7.98 110 CYS A C 1
ATOM 834 O O . CYS A 1 144 ? -5.222 12.316 14.792 1.00 8.65 110 CYS A O 1
ATOM 837 N N . GLY A 1 145 ? -5.673 13.498 12.922 1.00 7.72 111 GLY A N 1
ATOM 838 C CA . GLY A 1 145 ? -6.623 12.548 12.373 1.00 8.68 111 GLY A CA 1
ATOM 839 C C . GLY A 1 145 ? -6.010 11.807 11.198 1.00 7.91 111 GLY A C 1
ATOM 840 O O . GLY A 1 145 ? -4.920 12.147 10.744 1.00 8.03 111 GLY A O 1
ATOM 841 N N . SER A 1 146 ? -6.711 10.805 10.677 1.00 8.39 112 SER A N 1
ATOM 842 C CA . SER A 1 146 ? -6.197 10.081 9.517 1.00 8.83 112 SER A CA 1
ATOM 843 C C . SER A 1 146 ? -7.229 9.241 8.799 1.00 9.46 112 SER A C 1
ATOM 844 O O . SER A 1 146 ? -8.018 8.541 9.423 1.00 10.98 112 SER A O 1
ATOM 847 N N . ILE A 1 147 ? -7.158 9.281 7.472 1.00 8.99 113 ILE A N 1
ATOM 848 C CA . ILE A 1 147 ? -7.923 8.400 6.601 1.00 10.66 113 ILE A CA 1
ATOM 849 C C .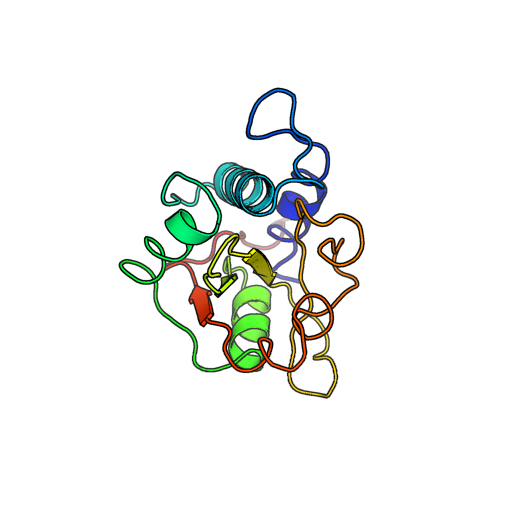 ILE A 1 147 ? -7.603 6.932 6.881 1.00 10.61 113 ILE A C 1
ATOM 850 O O . ILE A 1 147 ? -8.427 6.062 6.605 1.00 12.51 113 ILE A O 1
ATOM 855 N N . ALA A 1 148 ? -6.432 6.656 7.450 1.00 10.50 114 ALA A N 1
ATOM 856 C CA . ALA A 1 148 ? -6.001 5.277 7.705 1.00 11.57 114 ALA A CA 1
ATOM 857 C C . ALA A 1 148 ? -6.678 4.648 8.924 1.00 12.03 114 ALA A C 1
ATOM 858 O O . ALA A 1 148 ? -6.653 3.426 9.094 1.00 14.50 114 ALA A O 1
ATOM 860 N N . GLY A 1 149 ? -7.275 5.473 9.775 1.00 11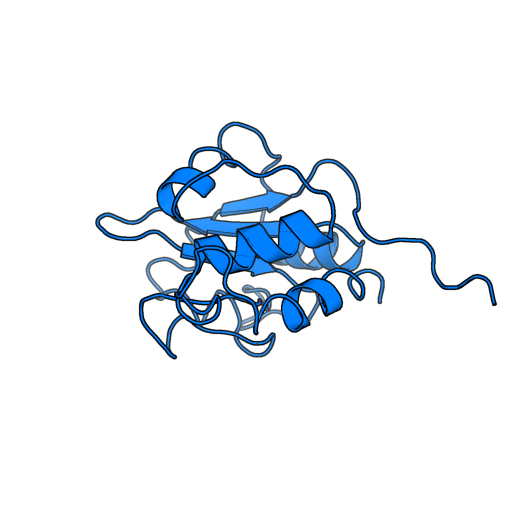.22 115 GLY A N 1
ATOM 861 C CA . GLY A 1 149 ? -7.881 4.981 11.000 1.00 12.35 115 GLY A CA 1
ATOM 862 C C . GLY A 1 149 ? -6.954 5.107 12.194 1.00 11.14 115 GLY A C 1
ATOM 863 O O . GLY A 1 149 ? -6.094 6.003 12.235 1.00 10.61 115 GLY A O 1
ATOM 864 N N . ALA A 1 150 ? -7.120 4.202 13.158 1.00 11.21 116 ALA A N 1
ATOM 865 C CA . ALA A 1 150 ? -6.443 4.296 14.450 1.00 10.88 116 ALA A CA 1
ATOM 866 C C . ALA A 1 150 ? -4.924 4.432 14.396 1.00 9.53 116 ALA A C 1
ATOM 867 O O . ALA A 1 150 ? -4.351 5.167 15.192 1.00 10.33 116 ALA A O 1
ATOM 869 N N . VAL A 1 151 ? -4.272 3.750 13.459 1.00 9.74 117 VAL A N 1
ATOM 870 C CA . VAL A 1 151 ? -2.817 3.842 13.369 1.00 10.59 117 VAL A CA 1
ATOM 871 C C . VAL A 1 151 ? -2.352 5.274 13.095 1.00 10.54 117 VAL A C 1
ATOM 872 O O . VAL A 1 151 ? -1.255 5.658 13.507 1.00 10.85 117 VAL A O 1
ATOM 876 N N . GLY A 1 152 ? -3.180 6.065 12.414 1.00 9.20 118 GLY A N 1
ATOM 877 C CA . GLY A 1 152 ? -2.796 7.424 12.068 1.00 9.81 118 GLY A CA 1
ATOM 878 C C . GLY A 1 152 ? -3.421 8.491 12.936 1.00 9.41 118 GLY A C 1
ATOM 879 O O . GLY A 1 152 ? -3.261 9.683 12.641 1.00 11.26 118 GLY A O 1
ATOM 880 N N . GLN A 1 153 ? -4.120 8.086 13.992 1.00 8.95 119 GLN A N 1
ATOM 881 C CA . GLN A 1 153 ? -4.814 9.018 14.873 1.00 9.27 119 GLN A CA 1
ATOM 882 C C . GLN A 1 153 ? -4.041 9.220 16.164 1.00 8.63 119 GLN A C 1
ATOM 883 O O . GLN A 1 153 ? -3.443 8.279 16.688 1.00 10.29 119 GLN A O 1
ATOM 889 N N . SER A 1 154 ? -4.081 10.434 16.696 1.00 8.97 120 SER A N 1
ATOM 890 C CA . SER A 1 154 ? -3.492 10.702 17.997 1.00 9.35 120 SER A CA 1
ATOM 891 C C . SER A 1 154 ? -4.230 11.827 18.683 1.00 9.40 120 SER A C 1
ATOM 892 O O . SER A 1 154 ? -4.438 12.886 18.082 1.00 9.89 120 SER A O 1
ATOM 895 N N . GLN A 1 155 ? -4.624 11.589 19.933 1.00 10.62 121 GLN A N 1
ATOM 896 C CA . GLN A 1 155 ? -5.205 12.620 20.778 1.00 10.62 121 GLN A CA 1
ATOM 897 C C . GLN A 1 155 ? -4.170 13.042 21.816 1.00 10.95 121 GLN A C 1
ATOM 898 O O . GLN A 1 155 ? -4.425 13.063 23.019 1.00 12.10 121 GLN A O 1
ATOM 904 N N . GLY A 1 156 ? -2.985 13.378 21.338 1.00 11.30 122 GLY A N 1
ATOM 905 C CA . GLY A 1 156 ? -1.914 13.837 22.199 1.00 11.56 122 GLY A CA 1
ATOM 906 C C . GLY A 1 156 ? -1.106 12.731 22.847 1.00 12.48 122 GLY A C 1
ATOM 907 O O . GLY A 1 156 ? -0.142 13.019 23.545 1.00 15.58 122 GLY A O 1
ATOM 908 N N . LEU A 1 157 ? -1.463 11.474 22.602 1.00 12.11 123 LEU A N 1
ATOM 909 C CA . LEU A 1 157 ? -0.870 10.365 23.348 1.00 12.15 123 LEU A CA 1
ATOM 910 C C . LEU A 1 157 ? 0.018 9.455 22.508 1.00 12.99 123 LEU A C 1
ATOM 911 O O . LEU A 1 157 ? 0.686 8.572 23.053 1.00 13.98 123 LEU A O 1
ATOM 916 N N . LYS A 1 158 ? 0.023 9.673 21.196 1.00 12.66 124 LYS A N 1
ATOM 917 C CA . LYS A 1 158 ? 1.006 9.063 20.312 1.00 13.91 124 LYS A CA 1
ATOM 918 C C . LYS A 1 158 ? 2.034 10.110 19.884 1.00 13.10 124 LYS A C 1
ATOM 919 O O . LYS A 1 158 ? 1.720 11.307 19.683 1.00 12.78 124 LYS A O 1
ATOM 925 N N . SER A 1 159 ? 3.277 9.662 19.743 1.00 13.37 125 SER A N 1
ATOM 926 C CA . SER A 1 159 ? 4.297 10.525 19.166 1.00 13.74 125 SER A CA 1
ATOM 927 C C . SER A 1 159 ? 4.309 10.390 17.643 1.00 10.29 125 SER A C 1
ATOM 928 O O . SER A 1 159 ? 3.794 9.411 17.079 1.00 10.63 125 SER A O 1
ATOM 931 N N . VAL A 1 160 ? 4.927 11.363 16.985 1.00 10.24 126 VAL A N 1
ATOM 932 C CA . VAL A 1 160 ? 5.080 11.300 15.536 1.00 9.89 126 VAL A CA 1
ATOM 933 C C . VAL A 1 160 ? 5.887 10.064 15.136 1.00 10.46 126 VAL A C 1
ATOM 934 O O . VAL A 1 160 ? 5.763 9.589 14.005 1.00 10.18 126 VAL A O 1
ATOM 938 N N . GLY A 1 161 ? 6.703 9.545 16.059 1.00 9.98 127 GLY A N 1
ATOM 939 C CA . GLY A 1 161 ? 7.524 8.378 15.792 1.00 11.67 127 GLY A CA 1
ATOM 940 C C . GLY A 1 161 ? 6.792 7.057 15.933 1.00 12.14 127 GLY A C 1
ATOM 941 O O . GLY A 1 161 ? 7.393 5.994 15.740 1.00 13.26 127 GLY A O 1
ATOM 942 N N . GLN A 1 162 ? 5.502 7.127 16.268 1.00 11.15 128 GLN A N 1
ATOM 943 C CA . GLN A 1 162 ? 4.624 5.956 16.275 1.00 11.93 128 GLN A CA 1
ATOM 944 C C . GLN A 1 162 ? 3.526 6.080 15.220 1.00 10.93 128 GLN A C 1
ATOM 945 O O . GLN A 1 162 ? 3.047 5.080 14.687 1.00 12.91 128 GLN A O 1
ATOM 951 N N . VAL A 1 163 ? 3.119 7.314 14.937 1.00 9.81 129 VAL A N 1
ATOM 952 C CA . VAL A 1 163 ? 2.165 7.581 13.876 1.00 9.59 129 VAL A CA 1
ATOM 953 C C . VAL A 1 163 ? 2.781 7.259 12.518 1.00 8.22 129 VAL A C 1
ATOM 954 O O . VAL A 1 163 ? 2.151 6.632 11.665 1.00 9.84 129 VAL A O 1
ATOM 958 N N . TRP A 1 164 ? 4.024 7.682 12.327 1.00 9.31 130 TRP A N 1
ATOM 959 C CA . TRP A 1 164 ? 4.723 7.400 11.081 1.00 10.04 130 TRP A CA 1
ATOM 960 C C . TRP A 1 164 ? 5.596 6.158 11.228 1.00 10.93 130 TRP A C 1
ATOM 961 O O . TRP A 1 164 ? 6.151 5.898 12.291 1.00 12.59 130 TRP A O 1
ATOM 972 N N . ASN A 1 165 ? 5.710 5.411 10.127 1.00 12.64 131 ASN A N 1
ATOM 973 C CA . ASN A 1 165 ? 6.574 4.242 10.038 1.00 14.09 131 ASN A CA 1
ATOM 974 C C . ASN A 1 165 ? 8.027 4.615 10.285 1.00 14.22 131 ASN A C 1
ATOM 975 O O . ASN A 1 165 ? 8.420 5.759 10.046 1.00 12.90 131 ASN A O 1
ATOM 980 N N . ARG A 1 166 ? 8.818 3.655 10.755 1.00 16.05 132 ARG A N 1
ATOM 981 C CA . ARG A 1 166 ? 10.247 3.850 10.950 1.00 14.55 132 ARG A CA 1
ATOM 982 C C . ARG A 1 166 ? 10.972 4.439 9.737 1.00 12.47 132 ARG A C 1
ATOM 983 O O . ARG A 1 166 ? 11.936 5.175 9.908 1.00 14.48 132 ARG A O 1
ATOM 991 N N . THR A 1 167 ? 10.510 4.113 8.532 1.00 14.04 133 THR A N 1
ATOM 992 C CA . THR A 1 167 ? 11.188 4.581 7.325 1.00 12.63 133 THR A CA 1
ATOM 993 C C . THR A 1 167 ? 10.760 5.997 6.942 1.00 11.38 133 THR A C 1
ATOM 994 O O . THR A 1 167 ? 11.290 6.580 5.987 1.00 11.43 133 THR A O 1
ATOM 998 N N . ASP A 1 168 ? 9.802 6.543 7.686 1.00 10.05 134 ASP A N 1
ATOM 999 C CA . ASP A 1 168 ? 9.322 7.903 7.476 1.00 9.45 134 ASP A CA 1
ATOM 1000 C C . ASP A 1 168 ? 9.635 8.857 8.632 1.00 9.36 134 ASP A C 1
ATOM 1001 O O . ASP A 1 168 ? 9.789 10.057 8.410 1.00 9.35 134 ASP A O 1
ATOM 1006 N N . ARG A 1 169 ? 9.692 8.348 9.860 1.00 9.95 135 ARG A N 1
ATOM 1007 C CA . ARG A 1 169 ? 9.685 9.231 11.021 1.00 10.99 135 ARG A CA 1
ATOM 1008 C C . ARG A 1 169 ? 10.923 10.103 11.151 1.00 10.94 135 ARG A C 1
ATOM 1009 O O . ARG A 1 169 ? 10.875 11.119 11.839 1.00 11.97 135 ARG A O 1
ATOM 1017 N N . ASP A 1 170 ? 12.023 9.716 10.504 1.00 11.13 136 ASP A N 1
ATOM 1018 C CA . ASP A 1 170 ? 13.231 10.542 10.507 1.00 11.80 136 ASP A CA 1
ATOM 1019 C C . ASP A 1 170 ? 13.291 11.465 9.295 1.00 11.88 136 ASP A C 1
ATOM 1020 O O . ASP A 1 170 ? 14.263 12.204 9.122 1.00 15.02 136 ASP A O 1
ATOM 1025 N N . ARG A 1 171 ? 12.263 11.405 8.454 1.00 9.22 137 ARG A N 1
ATOM 1026 C CA . ARG A 1 171 ? 12.192 12.202 7.226 1.00 11.08 137 ARG A CA 1
ATOM 1027 C C . ARG A 1 171 ? 11.149 13.315 7.323 1.00 8.97 137 ARG A C 1
ATOM 1028 O O . ARG A 1 171 ? 10.867 14.001 6.343 1.00 10.86 137 ARG A O 1
ATOM 1036 N N . LEU A 1 172 ? 10.559 13.498 8.504 1.00 9.56 138 LEU A N 1
ATOM 1037 C CA . LEU A 1 172 ? 9.496 14.478 8.676 1.00 9.67 138 LEU A CA 1
ATOM 1038 C C . LEU A 1 172 ? 10.019 15.895 8.577 1.00 9.61 138 LEU A C 1
ATOM 1039 O O . LEU A 1 172 ? 11.161 16.181 8.957 1.00 11.00 138 LEU A O 1
ATOM 1044 N N . ASN A 1 173 ? 9.160 16.779 8.083 1.00 9.23 139 ASN A N 1
ATOM 1045 C CA . ASN A 1 173 ? 9.416 18.211 8.139 1.00 10.65 139 ASN A CA 1
ATOM 1046 C C . ASN A 1 173 ? 8.612 18.819 9.274 1.00 10.52 139 ASN A C 1
ATOM 1047 O O . ASN A 1 173 ? 7.452 18.478 9.455 1.00 10.52 139 ASN A O 1
ATOM 1052 N N . TYR A 1 174 ? 9.221 19.718 10.029 1.00 9.07 140 TYR A N 1
ATOM 1053 C CA . TYR A 1 174 ? 8.520 20.444 11.080 1.00 10.28 140 TYR A CA 1
ATOM 1054 C C . TYR A 1 174 ? 8.438 21.914 10.704 1.00 10.64 140 TYR A C 1
ATOM 1055 O O . TYR A 1 174 ? 9.456 22.588 10.587 1.00 12.64 140 TYR A O 1
ATOM 1064 N N . TYR A 1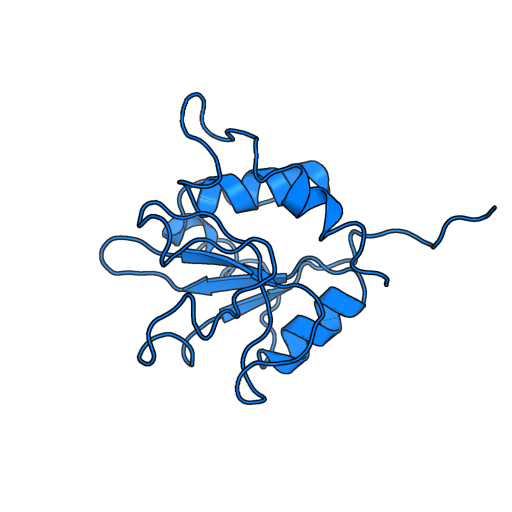 175 ? 7.228 22.402 10.497 1.00 9.16 141 TYR A N 1
ATOM 1065 C CA . TYR A 1 175 ? 6.993 23.773 10.063 1.00 9.33 141 TYR A CA 1
ATOM 1066 C C . TYR A 1 175 ? 6.439 24.580 11.229 1.00 9.56 141 TYR A C 1
ATOM 1067 O O . TYR A 1 175 ? 5.521 24.125 11.912 1.00 11.05 141 TYR A O 1
ATOM 1076 N N . VAL A 1 176 ? 6.986 25.771 11.464 1.00 10.00 142 VAL A N 1
ATOM 1077 C CA . VAL A 1 176 ? 6.503 26.619 12.551 1.00 10.79 142 VAL A CA 1
ATOM 1078 C C . VAL A 1 176 ? 5.943 27.927 12.000 1.00 9.66 142 VAL A C 1
ATOM 1079 O O . VAL A 1 176 ? 6.511 28.515 11.076 1.00 10.26 142 VAL A O 1
ATOM 1083 N N . TYR A 1 177 ? 4.823 28.381 12.556 1.00 9.81 143 TYR A N 1
ATOM 1084 C CA . TYR A 1 177 ? 4.238 29.644 12.117 1.00 10.95 143 TYR A CA 1
ATOM 1085 C C . TYR A 1 177 ? 5.099 30.827 12.580 1.00 9.80 143 TYR A C 1
ATOM 1086 O O . TYR A 1 177 ? 5.941 30.689 13.465 1.00 12.23 143 TYR A O 1
ATOM 1095 N N . SER A 1 178 ? 4.906 31.980 11.952 1.00 11.67 144 SER A N 1
ATOM 1096 C CA . SER A 1 178 ? 5.823 33.106 12.127 1.00 12.71 144 SER A CA 1
ATOM 1097 C C . SER A 1 178 ? 5.603 33.897 13.421 1.00 14.35 144 SER A C 1
ATOM 1098 O O . SER A 1 178 ? 6.441 34.723 13.788 1.00 16.80 144 SER A O 1
ATOM 1101 N N . LEU A 1 179 ? 4.479 33.675 14.092 1.00 12.74 145 LEU A N 1
ATOM 1102 C CA . LEU A 1 179 ? 4.237 34.280 15.400 1.00 13.96 145 LEU A CA 1
ATOM 1103 C C . LEU A 1 179 ? 3.579 33.249 16.306 1.00 12.46 145 LEU A C 1
ATOM 1104 O O . LEU A 1 179 ? 3.054 32.234 15.828 1.00 13.48 145 LEU A O 1
ATOM 1109 N N . ALA A 1 180 ? 3.596 33.512 17.608 1.00 11.51 146 ALA A N 1
ATOM 1110 C CA . ALA A 1 180 ? 2.996 32.608 18.577 1.00 10.85 146 ALA A CA 1
ATOM 1111 C C . ALA A 1 180 ? 1.505 32.863 18.644 1.00 12.28 146 ALA A C 1
ATOM 1112 O O . ALA A 1 180 ? 1.073 34.000 18.895 1.00 14.79 146 ALA A O 1
ATOM 1114 N N . SER A 1 181 ? 0.717 31.811 18.458 1.00 11.65 147 SER A N 1
ATOM 1115 C CA . SER A 1 181 ? -0.738 31.924 18.428 1.00 12.37 147 SER A CA 1
ATOM 1116 C C . SER A 1 181 ? -1.373 32.034 19.803 1.00 13.19 147 SER A C 1
ATOM 1117 O O . SER A 1 181 ? -2.441 32.626 19.945 1.00 14.81 147 SER A O 1
ATOM 1120 N N . CYS A 1 182 ? -0.756 31.418 20.802 1.00 11.32 148 CYS A N 1
ATOM 1121 C CA . CYS A 1 182 ? -1.330 31.448 22.141 1.00 11.67 148 CYS A CA 1
ATOM 1122 C C . CYS A 1 182 ? -1.116 32.798 22.814 1.00 10.79 148 CYS A C 1
ATOM 1123 O O . CYS A 1 182 ? -0.357 33.640 22.329 1.00 11.63 148 CYS A O 1
ATOM 1126 N N . SER A 1 183 ? -1.797 32.988 23.935 1.00 11.40 149 SER A N 1
ATOM 1127 C CA . SER A 1 183 ? -1.870 34.291 24.587 1.00 10.05 149 SER A CA 1
ATOM 1128 C C . SER A 1 183 ? -1.102 34.324 25.891 1.00 10.82 149 SER A C 1
ATOM 1129 O O . SER A 1 183 ? -0.626 33.291 26.382 1.00 11.79 149 SER A O 1
ATOM 1132 N N . LEU A 1 184 ? -1.007 35.522 26.455 1.00 9.65 150 LEU A N 1
ATOM 1133 C CA . LEU A 1 184 ? -0.620 35.702 27.841 1.00 10.87 150 LEU A CA 1
ATOM 1134 C C . LEU A 1 184 ? -1.451 34.806 28.742 1.00 10.87 150 LEU A C 1
ATOM 1135 O O . LEU A 1 184 ? -2.608 34.511 28.430 1.00 11.80 150 LEU A O 1
ATOM 1140 N N . PRO A 1 185 ? -0.878 34.395 29.881 1.00 12.35 151 PRO A N 1
ATOM 1141 C CA . PRO A 1 185 ? -1.689 33.748 30.914 1.00 13.29 151 PRO A CA 1
ATOM 1142 C C . PRO A 1 185 ? -2.836 34.667 31.328 1.00 13.32 151 PRO A C 1
ATOM 1143 O O . PRO A 1 185 ? -2.755 35.904 31.174 1.00 12.92 151 PRO A O 1
ATOM 1147 N N . ARG A 1 186 ? -3.890 34.081 31.885 1.00 13.76 152 ARG A N 1
ATOM 1148 C CA . ARG A 1 186 ? -4.988 34.879 32.420 1.00 13.60 152 ARG A CA 1
ATOM 1149 C C . ARG A 1 186 ? -4.493 35.913 33.409 1.00 13.40 152 ARG A C 1
ATOM 1150 O O . ARG A 1 186 ? -3.722 35.603 34.320 1.00 15.54 152 ARG A O 1
ATOM 1158 N N . ALA A 1 187 ? -4.966 37.147 33.248 1.00 12.25 153 ALA A N 1
ATOM 1159 C CA . ALA A 1 187 ? -4.518 38.250 34.077 1.00 13.44 153 ALA A CA 1
ATOM 1160 C C . ALA A 1 187 ? -5.001 38.086 35.505 1.00 14.35 153 ALA A C 1
ATOM 1161 O O . ALA A 1 187 ? -4.315 38.478 36.451 1.00 14.89 153 ALA A O 1
ATOM 1163 N N . SER A 1 188 ? -6.214 37.554 35.647 1.00 13.34 154 SER A N 1
ATOM 1164 C CA . SER A 1 188 ? -6.800 37.303 36.958 1.00 16.26 154 SER A CA 1
ATOM 1165 C C . SER A 1 188 ? -7.973 36.353 36.799 1.00 17.88 154 SER A C 1
ATOM 1166 O O . SER A 1 188 ? -8.338 35.973 35.692 1.00 18.66 154 SER A O 1
#

InterPro domains:
  IPR038765 Papain-like cysteine peptidase superfamily [SSF54001] (7-100)

Solvent-accessible surface area: 7886 Å² total; per-residue (Å²): 107,83,7,82,36,0,24,62,0,0,108,75,0,22,116,104,50,112,102,104,77,48,57,0,74,59,20,9,10,2,0,0,14,7,0,1,69,75,30,62,7,92,36,34,214,41,98,8,40,41,0,4,70,17,0,74,152,84,28,90,98,25,98,48,8,34,59,0,10,107,47,0,37,97,1,31,0,0,0,0,0,19,96,27,253,106,141,14,21,0,0,0,0,16,34,35,113,49,60,143,155,100,6,0,28,0,18,0,0,7,115,70,22,81,103,5,38,4,98,10,158,54,0,0,4,84,22,19,96,177,104,36,29,105,134,20,31,16,0,8,38,100,103,42,30,23,90,158,99,228,112,144

Organism: Pseudomonas aeruginosa (strain ATCC 15692 / DSM 22644 / CIP 104116 / JCM 14847 / LMG 12228 / 1C / PRS 101 / PAO1) (NCBI:txid208964)

Sequence (152 aa):
SLDQCIIVNACKNSSWDKSYLAGTPNKDNASGFVQSVAAELGVPMMPRGNANAMVDDDGLEQQSWTKKLASGAEAAQKAAQGFLVIAGLKGRTYGHVAVVISGPLYRQKYPMCWCGSIAGAVGQSQGLKSVGQVWNRTDRDRLNYYVYSLASCSLPRAS